Protein AF-A0A963RT16-F1 (afdb_monomer_lite)

Radius of gyration: 17.43 Å; chains: 1; bounding box: 31×21×58 Å

Structure (mmCIF, N/CA/C/O backbone):
data_AF-A0A963RT16-F1
#
_entry.id   AF-A0A963RT16-F1
#
loop_
_atom_site.group_PDB
_atom_site.id
_atom_site.type_symbol
_atom_site.label_atom_id
_atom_site.label_alt_id
_atom_site.label_comp_id
_atom_site.label_asym_id
_atom_site.label_entity_id
_atom_site.label_seq_id
_atom_site.pdbx_PDB_ins_code
_atom_site.Cartn_x
_atom_site.Cartn_y
_atom_site.Cartn_z
_atom_site.occupancy
_atom_site.B_iso_or_equiv
_atom_site.auth_seq_id
_atom_site.auth_comp_id
_atom_site.auth_asym_id
_atom_site.auth_atom_id
_atom_site.pdbx_PDB_model_num
ATOM 1 N N . PRO A 1 1 ? 11.676 -7.845 -24.727 1.00 54.41 1 PRO A N 1
ATOM 2 C CA . PRO A 1 1 ? 12.622 -7.123 -23.847 1.00 54.41 1 PRO A CA 1
ATOM 3 C C . PRO A 1 1 ? 12.594 -7.742 -22.448 1.00 54.41 1 PRO A C 1
ATOM 5 O O . PRO A 1 1 ? 11.625 -7.583 -21.713 1.00 54.41 1 PRO A O 1
ATOM 8 N N . ASP A 1 2 ? 13.635 -8.500 -22.116 1.00 80.50 2 ASP A N 1
ATOM 9 C CA . ASP A 1 2 ? 13.649 -9.425 -20.973 1.00 80.50 2 ASP A CA 1
ATOM 10 C C . ASP A 1 2 ? 14.140 -8.756 -19.677 1.00 80.50 2 ASP A C 1
ATOM 12 O O . ASP A 1 2 ? 14.660 -9.410 -18.776 1.00 80.50 2 ASP A O 1
ATOM 16 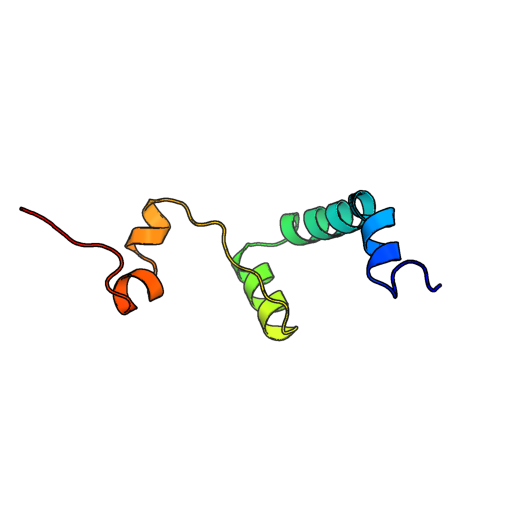N N . GLN A 1 3 ? 14.005 -7.428 -19.586 1.00 88.75 3 GLN A N 1
ATOM 17 C CA . GLN A 1 3 ? 14.673 -6.590 -18.586 1.00 88.75 3 GLN A CA 1
ATOM 18 C C . GLN A 1 3 ? 14.195 -6.829 -17.144 1.00 88.75 3 GLN A C 1
ATOM 20 O O . GLN A 1 3 ? 14.937 -6.518 -16.224 1.00 88.75 3 GLN A O 1
ATOM 25 N N . TYR A 1 4 ? 13.007 -7.404 -16.925 1.00 94.06 4 TYR A N 1
ATOM 26 C CA . TYR A 1 4 ? 12.422 -7.591 -15.583 1.00 94.06 4 TYR A CA 1
ATOM 27 C C . TYR A 1 4 ? 11.865 -9.003 -15.326 1.00 94.06 4 TYR A C 1
ATOM 29 O O . TYR A 1 4 ? 11.093 -9.209 -14.386 1.00 94.06 4 TYR A O 1
ATOM 37 N N . GLN A 1 5 ? 12.243 -9.994 -16.140 1.00 96.00 5 GLN A N 1
ATOM 38 C CA . GLN A 1 5 ? 11.700 -11.356 -16.043 1.00 96.00 5 GLN A CA 1
ATOM 39 C C . GLN A 1 5 ? 12.121 -12.067 -14.748 1.00 96.00 5 GLN A C 1
ATOM 41 O O . GLN A 1 5 ? 11.300 -12.694 -14.075 1.00 96.00 5 GLN A O 1
ATOM 46 N N . ARG A 1 6 ? 13.390 -11.933 -14.350 1.00 96.19 6 ARG A N 1
ATOM 47 C CA . ARG A 1 6 ? 13.959 -12.569 -13.153 1.00 96.19 6 ARG A CA 1
ATOM 48 C C . ARG A 1 6 ? 14.014 -11.609 -11.970 1.00 96.19 6 ARG A C 1
ATOM 50 O O . ARG A 1 6 ? 14.119 -10.395 -12.136 1.00 96.19 6 ARG A O 1
ATOM 57 N N . GLY A 1 7 ? 13.996 -12.177 -10.764 1.00 95.94 7 GLY A N 1
ATOM 58 C CA . GLY A 1 7 ? 14.070 -11.412 -9.516 1.00 95.94 7 GLY A CA 1
ATOM 59 C C . GLY A 1 7 ? 15.305 -10.512 -9.439 1.00 95.94 7 GLY A C 1
ATOM 60 O O . GLY A 1 7 ? 15.175 -9.337 -9.123 1.00 95.94 7 GLY A O 1
ATOM 61 N N . GLU A 1 8 ? 16.475 -11.022 -9.826 1.00 97.38 8 GLU A N 1
ATOM 62 C CA . GLU A 1 8 ? 17.738 -10.263 -9.838 1.00 97.38 8 GLU A CA 1
ATOM 63 C C . GLU A 1 8 ? 17.680 -9.028 -10.742 1.00 97.38 8 GLU A C 1
ATOM 65 O O . GLU A 1 8 ? 18.203 -7.971 -10.400 1.00 97.38 8 GLU A O 1
ATOM 70 N N . GLN A 1 9 ? 16.995 -9.136 -11.882 1.00 97.00 9 GLN A N 1
ATOM 71 C CA . GLN A 1 9 ? 16.864 -8.022 -12.815 1.00 97.00 9 GLN A CA 1
ATOM 72 C C . GLN A 1 9 ? 15.913 -6.952 -12.267 1.00 97.00 9 GLN A C 1
ATOM 74 O O . GLN A 1 9 ? 16.189 -5.760 -12.379 1.00 97.00 9 GLN A O 1
ATOM 79 N N . ARG A 1 10 ? 14.820 -7.368 -11.610 1.00 96.38 10 ARG A N 1
ATOM 80 C CA . ARG A 1 10 ? 13.931 -6.442 -10.893 1.00 96.38 10 ARG A CA 1
ATOM 81 C C . ARG A 1 10 ? 14.639 -5.764 -9.726 1.00 96.38 10 ARG A C 1
ATOM 83 O O . ARG A 1 10 ? 14.420 -4.584 -9.496 1.00 96.38 10 ARG A O 1
ATOM 90 N N . LEU A 1 11 ? 15.516 -6.483 -9.029 1.00 97.19 11 LEU A N 1
ATOM 91 C CA . LEU A 1 11 ? 16.315 -5.914 -7.951 1.00 97.19 11 LEU A CA 1
ATOM 92 C C . LEU A 1 11 ? 17.303 -4.862 -8.474 1.00 97.19 11 LEU A C 1
ATOM 94 O O . LEU A 1 11 ? 17.398 -3.785 -7.894 1.00 97.19 11 LEU A O 1
ATOM 98 N N . ALA A 1 12 ? 17.984 -5.131 -9.592 1.00 97.00 12 ALA A N 1
ATOM 99 C CA . ALA A 1 12 ? 18.859 -4.152 -10.239 1.00 97.00 12 ALA A CA 1
ATOM 100 C C . ALA A 1 12 ? 18.094 -2.901 -10.716 1.00 97.00 12 ALA A C 1
ATOM 102 O O . ALA A 1 12 ? 18.621 -1.794 -10.662 1.00 97.00 12 ALA A O 1
ATOM 103 N N . GLY A 1 13 ? 16.840 -3.067 -11.149 1.00 96.12 13 GLY A N 1
ATOM 104 C CA . GLY A 1 13 ? 15.942 -1.983 -11.560 1.00 96.12 13 GLY A CA 1
ATOM 105 C C . GLY A 1 13 ? 15.029 -1.438 -10.458 1.00 96.12 13 GLY A C 1
ATOM 106 O O . GLY A 1 13 ? 14.032 -0.793 -10.783 1.00 96.12 13 GLY A O 1
ATOM 107 N N . ARG A 1 14 ? 15.317 -1.710 -9.178 1.00 97.38 14 ARG A N 1
ATOM 108 C CA . ARG A 1 14 ? 14.394 -1.462 -8.059 1.00 97.38 14 ARG A CA 1
ATOM 109 C C . ARG A 1 14 ? 13.856 -0.037 -8.013 1.00 97.38 14 ARG A C 1
ATOM 111 O O . ARG A 1 14 ? 12.654 0.130 -7.864 1.00 97.38 14 ARG A O 1
ATOM 118 N N . GLU A 1 15 ? 14.720 0.965 -8.146 1.00 98.19 15 GLU A N 1
ATOM 119 C CA . GLU A 1 15 ? 14.306 2.371 -8.054 1.00 98.19 15 GLU A CA 1
ATOM 120 C C . GLU A 1 15 ? 13.304 2.745 -9.150 1.00 98.19 15 GLU A C 1
ATOM 122 O O . GLU A 1 15 ? 12.285 3.373 -8.879 1.00 98.19 15 GLU A O 1
ATOM 127 N N . VAL A 1 16 ? 13.536 2.275 -10.379 1.00 97.12 16 VAL A N 1
ATOM 128 C CA . VAL A 1 16 ? 12.622 2.506 -11.505 1.00 97.12 16 VAL A CA 1
ATOM 129 C C . VAL A 1 16 ? 11.290 1.799 -11.269 1.00 97.12 16 VAL A C 1
ATOM 131 O O . VAL A 1 16 ? 10.236 2.408 -11.425 1.00 97.12 16 VAL A O 1
ATOM 134 N N . ILE A 1 17 ? 11.323 0.524 -10.870 1.00 97.00 17 ILE A N 1
ATOM 135 C CA . ILE A 1 17 ? 10.106 -0.260 -10.617 1.00 97.00 17 ILE A CA 1
ATOM 136 C C . ILE A 1 17 ? 9.290 0.357 -9.480 1.00 97.00 17 ILE A C 1
ATOM 138 O O . ILE A 1 17 ? 8.083 0.533 -9.622 1.00 97.00 17 ILE A O 1
ATOM 142 N N . ASN A 1 18 ? 9.938 0.709 -8.372 1.00 97.94 18 ASN A N 1
ATOM 143 C CA . ASN A 1 18 ? 9.270 1.312 -7.227 1.00 97.94 18 ASN A CA 1
ATOM 144 C C . ASN A 1 18 ? 8.676 2.678 -7.575 1.00 97.94 18 ASN A C 1
ATOM 146 O O . ASN A 1 18 ? 7.565 2.955 -7.139 1.00 97.94 18 ASN A O 1
ATOM 150 N N . GLY A 1 19 ? 9.365 3.493 -8.381 1.00 98.50 19 GLY A N 1
ATOM 151 C CA . GLY A 1 19 ? 8.826 4.761 -8.879 1.00 98.50 19 GLY A CA 1
ATOM 152 C C . GLY A 1 19 ? 7.551 4.565 -9.700 1.00 98.50 19 GLY A C 1
ATOM 153 O O . GLY A 1 19 ? 6.530 5.168 -9.398 1.00 98.50 19 GLY A O 1
ATOM 154 N N . LEU A 1 20 ? 7.566 3.634 -10.661 1.00 98.12 20 LEU A N 1
ATOM 155 C CA . LEU A 1 20 ? 6.386 3.322 -11.479 1.00 98.12 20 LEU A CA 1
ATOM 156 C C . LEU A 1 20 ? 5.196 2.831 -10.638 1.00 98.12 20 LEU A C 1
ATOM 158 O O . LEU A 1 20 ? 4.053 3.195 -10.908 1.00 98.12 20 LEU A O 1
ATOM 162 N N . ILE A 1 21 ? 5.458 2.002 -9.621 1.00 97.38 21 ILE A N 1
ATOM 163 C CA . ILE A 1 21 ? 4.419 1.530 -8.696 1.00 97.38 21 ILE A CA 1
ATOM 164 C C . ILE A 1 21 ? 3.895 2.696 -7.851 1.00 97.38 21 ILE A C 1
ATOM 166 O O . ILE A 1 21 ? 2.684 2.824 -7.699 1.00 97.38 21 ILE A O 1
ATOM 170 N N . ALA A 1 22 ? 4.777 3.550 -7.327 1.00 98.19 22 ALA A N 1
ATOM 171 C CA . ALA A 1 22 ? 4.397 4.701 -6.512 1.00 98.19 22 ALA A CA 1
ATOM 172 C C . ALA A 1 22 ? 3.536 5.700 -7.296 1.00 98.19 22 ALA A C 1
ATOM 174 O O . ALA A 1 22 ? 2.503 6.127 -6.786 1.00 98.19 22 ALA A O 1
ATOM 175 N N . ASP A 1 23 ? 3.907 6.006 -8.540 1.00 98.69 23 ASP A N 1
ATOM 176 C CA . ASP A 1 23 ? 3.137 6.891 -9.417 1.00 98.69 23 ASP A CA 1
ATOM 177 C C . ASP A 1 23 ? 1.737 6.326 -9.689 1.00 98.69 23 ASP A C 1
ATOM 179 O O . ASP A 1 23 ? 0.742 7.047 -9.627 1.00 98.69 23 ASP A O 1
ATOM 183 N N . TRP A 1 24 ? 1.637 5.018 -9.952 1.00 98.38 24 TRP A N 1
ATOM 184 C CA . TRP A 1 24 ? 0.353 4.363 -10.193 1.00 98.38 24 TRP A CA 1
ATOM 185 C C . TRP A 1 24 ? -0.532 4.316 -8.941 1.00 98.38 24 TRP A C 1
ATOM 187 O O . TRP A 1 24 ? -1.713 4.654 -9.022 1.00 98.38 24 TRP A O 1
ATOM 197 N N . VAL A 1 25 ? 0.028 3.933 -7.787 1.00 97.69 25 VAL A N 1
ATOM 198 C CA . VAL A 1 25 ? -0.701 3.908 -6.508 1.00 97.69 25 VAL A CA 1
ATOM 199 C C . VAL A 1 25 ? -1.149 5.319 -6.125 1.00 97.69 25 VAL A C 1
ATOM 201 O O . VAL A 1 25 ? -2.301 5.511 -5.753 1.00 97.69 25 VAL A O 1
ATOM 204 N N . GLY A 1 26 ? -0.269 6.315 -6.252 1.00 97.50 26 GLY A N 1
ATOM 205 C CA . GLY A 1 26 ? -0.551 7.704 -5.882 1.00 97.50 26 GLY A CA 1
ATOM 206 C C . GLY A 1 26 ? -1.584 8.401 -6.772 1.00 97.50 26 GLY A C 1
ATOM 207 O O . GLY A 1 26 ? -2.157 9.409 -6.365 1.00 97.50 26 GLY A O 1
ATOM 208 N N . ALA A 1 27 ? -1.851 7.870 -7.967 1.00 98.38 27 ALA A N 1
ATOM 209 C CA . ALA A 1 27 ? -2.856 8.400 -8.886 1.00 98.38 27 ALA A CA 1
ATOM 210 C C . ALA A 1 27 ? -4.288 7.897 -8.607 1.00 98.38 27 ALA A C 1
ATOM 212 O O . ALA A 1 27 ? -5.224 8.336 -9.280 1.00 98.38 27 ALA A O 1
ATOM 213 N N . LEU A 1 28 ? -4.477 6.969 -7.662 1.00 98.19 28 LEU A N 1
ATOM 214 C CA . LEU A 1 28 ? -5.754 6.307 -7.395 1.00 98.19 28 LEU A CA 1
ATOM 215 C C . LEU A 1 28 ? -6.159 6.430 -5.915 1.00 98.19 28 LEU A C 1
ATOM 217 O O . LEU A 1 28 ? -5.296 6.462 -5.039 1.00 98.19 28 LEU A O 1
ATOM 221 N N . PRO A 1 29 ? -7.468 6.455 -5.601 1.00 98.19 29 PRO A N 1
ATOM 222 C CA . PRO A 1 29 ? -7.934 6.282 -4.228 1.00 98.19 29 PRO A CA 1
ATOM 223 C C . PRO A 1 29 ? -7.512 4.920 -3.659 1.00 98.19 29 PRO A C 1
ATOM 225 O O . PRO A 1 29 ? -7.467 3.929 -4.390 1.00 98.19 29 PRO A O 1
ATOM 228 N N . LEU A 1 30 ? -7.275 4.857 -2.346 1.00 96.06 30 LEU A N 1
ATOM 229 C CA . LEU A 1 30 ? -6.847 3.642 -1.643 1.00 96.06 30 LEU A CA 1
ATOM 230 C C . LEU A 1 30 ? -7.739 2.428 -1.951 1.00 96.06 30 LEU A C 1
ATOM 232 O O . LEU A 1 30 ? -7.224 1.379 -2.331 1.00 96.06 30 LEU A O 1
ATOM 236 N N . ASP A 1 31 ? -9.059 2.580 -1.835 1.00 96.81 31 ASP 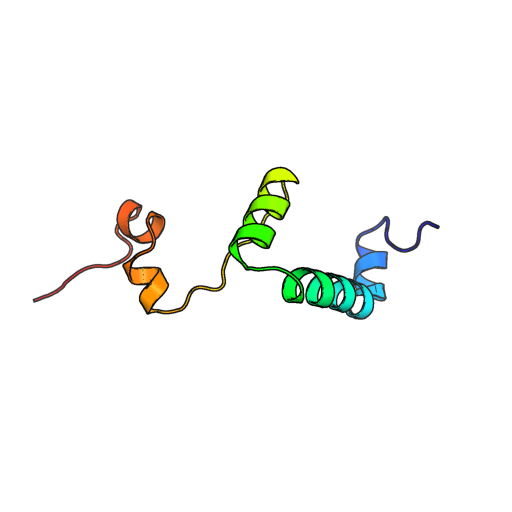A N 1
ATOM 237 C CA . ASP A 1 31 ? -10.011 1.479 -2.039 1.00 96.81 31 ASP A CA 1
ATOM 238 C C . ASP A 1 31 ? -9.923 0.888 -3.453 1.00 96.81 31 ASP A C 1
ATOM 240 O O . ASP A 1 31 ? -10.013 -0.325 -3.636 1.00 96.81 31 ASP A O 1
ATOM 244 N N . GLU A 1 32 ? -9.668 1.735 -4.454 1.00 98.19 32 GLU A N 1
ATOM 245 C CA . GLU A 1 32 ? -9.499 1.311 -5.844 1.00 98.19 32 GLU A CA 1
ATOM 246 C C . GLU A 1 32 ? -8.185 0.542 -6.036 1.00 98.19 32 GLU A C 1
ATOM 248 O O . GLU A 1 32 ? -8.150 -0.468 -6.742 1.00 98.19 32 GLU A O 1
ATOM 253 N N . VAL A 1 33 ? -7.098 0.979 -5.390 1.00 98.25 33 VAL A N 1
ATOM 254 C CA . VAL A 1 33 ? -5.815 0.257 -5.406 1.00 98.25 33 VAL A CA 1
ATOM 255 C C . VAL A 1 33 ? -5.979 -1.129 -4.785 1.00 98.25 33 VAL A C 1
ATOM 257 O O . VAL A 1 33 ? -5.569 -2.119 -5.393 1.00 98.25 33 VAL A O 1
ATOM 260 N N . LEU A 1 34 ? -6.612 -1.210 -3.611 1.00 97.25 34 LEU A N 1
ATOM 261 C CA . LEU A 1 34 ? -6.853 -2.474 -2.914 1.00 97.25 34 LEU A CA 1
ATOM 262 C C . LEU A 1 34 ? -7.712 -3.422 -3.761 1.00 97.25 34 LEU A C 1
ATOM 264 O O . LEU A 1 34 ? -7.329 -4.575 -3.952 1.00 97.25 34 LEU A O 1
ATOM 268 N N . ALA A 1 35 ? -8.816 -2.930 -4.334 1.00 97.88 35 ALA A N 1
ATOM 269 C CA . ALA A 1 35 ? -9.703 -3.729 -5.179 1.00 97.88 35 ALA A CA 1
ATOM 270 C C . ALA A 1 35 ? -8.996 -4.268 -6.434 1.00 97.88 35 ALA A C 1
ATOM 272 O O . ALA A 1 35 ? -9.162 -5.434 -6.795 1.00 97.88 35 ALA A O 1
ATOM 273 N N . ARG A 1 36 ? -8.170 -3.446 -7.095 1.00 98.25 36 ARG A N 1
ATOM 274 C CA . ARG A 1 36 ? -7.417 -3.867 -8.288 1.00 98.25 36 ARG A CA 1
ATOM 275 C C . ARG A 1 36 ? -6.343 -4.898 -7.967 1.00 98.25 36 ARG A C 1
ATOM 277 O O . ARG A 1 36 ? -6.174 -5.848 -8.729 1.00 98.25 36 ARG A O 1
ATOM 284 N N . CYS A 1 37 ? -5.620 -4.717 -6.866 1.00 97.94 37 CYS A N 1
ATOM 285 C CA . CYS A 1 37 ? -4.612 -5.673 -6.425 1.00 97.94 37 CYS A CA 1
ATOM 286 C C . CYS A 1 37 ? -5.243 -7.017 -6.044 1.00 97.94 37 CYS A C 1
ATOM 288 O O . CYS A 1 37 ? -4.754 -8.048 -6.500 1.00 97.94 37 CYS A O 1
ATOM 290 N N . ASP A 1 38 ? -6.353 -7.013 -5.299 1.00 97.50 38 ASP A N 1
ATOM 291 C CA . ASP A 1 38 ? -7.086 -8.234 -4.942 1.00 97.50 38 ASP A CA 1
ATOM 292 C C . ASP A 1 38 ? -7.588 -8.979 -6.190 1.00 97.50 38 ASP A C 1
ATOM 294 O O . ASP A 1 38 ? -7.297 -10.163 -6.370 1.00 97.50 38 ASP A O 1
ATOM 298 N N . ALA A 1 39 ? -8.213 -8.262 -7.132 1.00 98.25 39 ALA A N 1
ATOM 299 C CA . ALA A 1 39 ? -8.667 -8.832 -8.403 1.00 98.25 39 ALA A CA 1
ATOM 300 C C . ALA A 1 39 ? -7.523 -9.433 -9.246 1.00 98.25 39 ALA A C 1
ATOM 302 O O . ALA A 1 39 ? -7.739 -10.377 -10.008 1.00 98.25 39 ALA A O 1
ATOM 303 N N . ALA A 1 40 ? -6.305 -8.902 -9.113 1.00 98.00 40 ALA A N 1
ATOM 304 C CA . ALA A 1 40 ? -5.104 -9.410 -9.772 1.00 98.00 40 ALA A CA 1
ATOM 305 C C . ALA A 1 40 ? -4.369 -10.503 -8.967 1.00 98.00 40 ALA A C 1
ATOM 307 O O . ALA A 1 40 ? -3.344 -11.009 -9.430 1.00 98.00 40 ALA A O 1
ATOM 308 N N . GLY A 1 41 ? -4.849 -10.863 -7.771 1.00 98.00 41 GLY A N 1
ATOM 309 C CA . GLY A 1 41 ? -4.178 -11.800 -6.866 1.00 98.00 41 GLY A CA 1
ATOM 310 C C . GLY A 1 41 ? -2.857 -11.267 -6.297 1.00 98.00 41 GLY A C 1
ATOM 311 O O . GLY A 1 41 ? -1.985 -12.049 -5.915 1.00 98.00 41 GLY A O 1
ATOM 312 N N . VAL A 1 42 ? -2.680 -9.945 -6.273 1.00 97.19 42 VAL A N 1
ATOM 313 C CA . VAL A 1 42 ? -1.488 -9.273 -5.752 1.00 97.19 42 VAL A CA 1
ATOM 314 C C . VAL A 1 42 ? -1.718 -8.914 -4.282 1.00 97.19 42 VAL A C 1
ATOM 316 O O . VAL A 1 42 ? -2.594 -8.103 -3.982 1.00 97.19 42 VAL A O 1
ATOM 319 N N . PRO A 1 43 ? -0.925 -9.460 -3.343 1.00 96.50 43 PRO A N 1
ATOM 320 C CA . PRO A 1 43 ? -1.074 -9.133 -1.934 1.00 96.50 43 PRO A CA 1
ATOM 321 C C . PRO A 1 43 ? -0.651 -7.683 -1.677 1.00 96.50 43 PRO A C 1
ATOM 323 O O . PRO A 1 43 ? 0.499 -7.304 -1.905 1.00 96.50 43 PRO A O 1
ATOM 326 N N . CYS A 1 44 ? -1.576 -6.883 -1.160 1.00 95.75 44 CYS A N 1
ATOM 327 C CA . CYS A 1 44 ? -1.318 -5.535 -0.667 1.00 95.75 44 CYS A CA 1
ATOM 328 C C . CYS A 1 44 ? -2.259 -5.219 0.506 1.00 95.75 44 CYS A C 1
ATOM 330 O O . CYS A 1 44 ? -3.212 -5.956 0.757 1.00 95.75 44 CYS A O 1
ATOM 332 N N . GLY A 1 45 ? -1.981 -4.146 1.244 1.00 92.50 45 GLY A N 1
ATOM 333 C CA . GLY A 1 45 ? -2.815 -3.724 2.364 1.00 92.50 45 GLY A CA 1
ATOM 334 C C . GLY A 1 45 ? -2.626 -2.252 2.698 1.00 92.50 45 GLY A C 1
ATOM 335 O O . 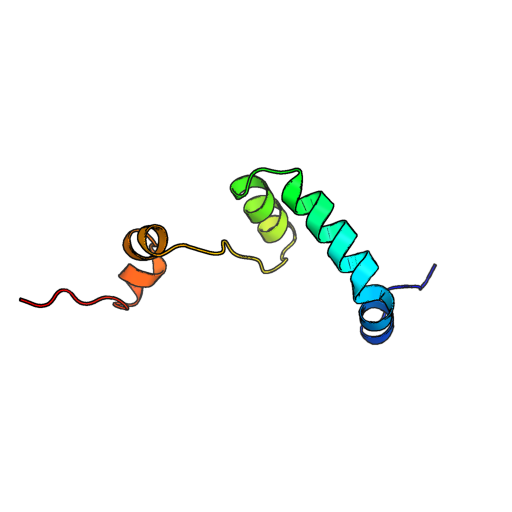GLY A 1 45 ? -1.595 -1.660 2.374 1.00 92.50 45 GLY A O 1
ATOM 336 N N . HIS A 1 46 ? -3.637 -1.675 3.345 1.00 93.00 46 HIS A N 1
ATOM 337 C CA . HIS A 1 46 ? -3.589 -0.310 3.851 1.00 93.00 46 HIS A CA 1
ATOM 338 C C . HIS A 1 46 ? -2.586 -0.200 5.008 1.00 93.00 46 HIS A C 1
ATOM 340 O O . HIS A 1 46 ? -2.578 -1.034 5.918 1.00 93.00 46 HIS A O 1
ATOM 346 N N . ILE A 1 47 ? -1.754 0.843 4.984 1.00 93.81 47 ILE A N 1
ATOM 347 C CA . ILE A 1 47 ? -0.965 1.246 6.148 1.00 93.81 47 ILE A CA 1
ATOM 348 C C . ILE A 1 47 ? -1.898 1.981 7.109 1.00 93.81 47 ILE A C 1
ATOM 350 O O . ILE A 1 47 ? -2.113 3.178 6.973 1.00 93.81 47 ILE A O 1
ATOM 354 N N . MET A 1 48 ? -2.458 1.222 8.045 1.00 94.00 48 MET A N 1
ATOM 355 C CA . MET A 1 48 ? -3.412 1.708 9.038 1.00 94.00 48 MET A CA 1
ATOM 356 C C . MET A 1 48 ? -2.756 2.617 10.074 1.00 94.00 48 MET A C 1
ATOM 358 O O . MET A 1 48 ? -1.645 2.337 10.543 1.00 94.00 48 MET A O 1
ATOM 362 N N . ASP A 1 49 ? -3.474 3.657 10.482 1.00 95.69 49 ASP A N 1
ATOM 363 C CA . ASP A 1 49 ? -3.146 4.411 11.683 1.00 95.69 49 ASP A CA 1
ATOM 364 C C . ASP A 1 49 ? -3.719 3.747 12.953 1.00 95.69 49 ASP A C 1
ATOM 366 O O . ASP A 1 49 ? -4.243 2.631 12.935 1.00 95.69 49 ASP A O 1
ATOM 370 N N . ILE A 1 50 ? -3.563 4.404 14.106 1.00 96.00 50 ILE A N 1
ATOM 371 C CA . ILE A 1 50 ? -4.054 3.858 15.377 1.00 96.00 50 ILE A CA 1
ATOM 372 C C . ILE A 1 50 ? -5.586 3.797 15.412 1.00 96.00 50 ILE A C 1
ATOM 374 O O . ILE A 1 50 ? -6.120 2.832 15.953 1.00 96.00 50 ILE A O 1
ATOM 378 N N . ALA A 1 51 ? -6.287 4.797 14.873 1.00 95.31 51 ALA A N 1
ATOM 379 C CA . ALA A 1 51 ? -7.747 4.829 14.880 1.00 95.31 51 ALA A CA 1
ATOM 380 C C . ALA A 1 51 ? -8.314 3.696 14.015 1.00 95.31 51 ALA A C 1
ATOM 382 O O . ALA A 1 51 ? -9.177 2.952 14.484 1.00 95.31 51 ALA A O 1
ATOM 383 N N . ASP A 1 52 ? -7.734 3.482 12.833 1.00 95.06 52 ASP A N 1
ATOM 384 C CA . ASP A 1 52 ? -8.084 2.378 11.936 1.00 95.06 52 ASP A CA 1
ATOM 385 C C . ASP A 1 52 ? -8.016 1.017 12.650 1.00 95.06 52 ASP A C 1
ATOM 387 O O . ASP A 1 52 ? -8.901 0.174 12.500 1.00 95.06 52 ASP A O 1
ATOM 391 N N . ILE A 1 53 ? -6.982 0.792 13.472 1.00 95.69 53 ILE A N 1
ATOM 392 C CA . ILE A 1 53 ? -6.782 -0.474 14.198 1.00 95.69 53 ILE A CA 1
ATOM 393 C C . ILE A 1 53 ? -7.943 -0.779 15.155 1.00 95.69 53 ILE A C 1
ATOM 395 O O . ILE A 1 53 ? -8.328 -1.945 15.284 1.00 95.69 53 ILE A O 1
ATOM 399 N N . PHE A 1 54 ? -8.511 0.235 15.818 1.00 95.00 54 PHE A N 1
ATOM 400 C CA . PHE A 1 54 ? -9.650 0.045 16.725 1.00 95.00 54 PHE A CA 1
ATOM 401 C C . PHE A 1 54 ? -10.926 -0.369 15.984 1.00 95.00 54 PHE A C 1
ATOM 403 O O . PHE A 1 54 ? -11.749 -1.091 16.547 1.00 95.00 54 PHE A O 1
ATOM 410 N N . GLU A 1 55 ? -11.077 0.051 14.729 1.00 93.94 55 GLU A N 1
ATOM 411 C CA . GLU A 1 55 ? -12.244 -0.245 13.892 1.00 93.94 55 GLU A CA 1
ATOM 412 C C . GLU A 1 55 ? -12.042 -1.496 13.016 1.00 93.94 55 GLU A C 1
ATOM 414 O O . GLU A 1 55 ? -12.991 -2.025 12.433 1.00 93.94 55 GLU A O 1
ATOM 419 N N . HIS A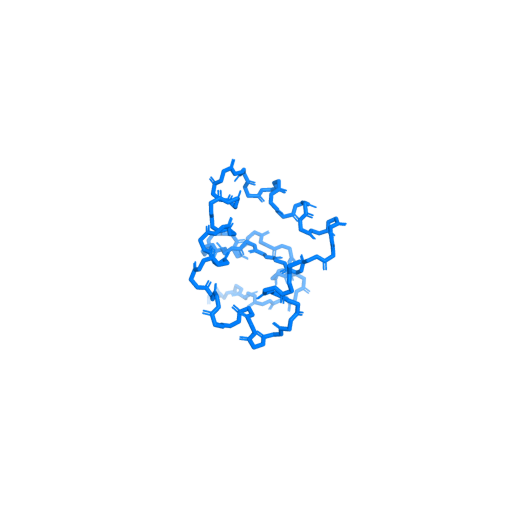 1 56 ? -10.815 -2.019 12.937 1.00 94.69 56 HIS A N 1
ATOM 420 C CA . HIS A 1 56 ? -10.469 -3.058 11.979 1.00 94.69 56 HIS A CA 1
ATOM 421 C C . HIS A 1 56 ? -11.037 -4.450 12.350 1.00 94.69 56 HIS A C 1
ATOM 423 O O . HIS A 1 56 ? -10.669 -5.029 13.385 1.00 94.69 56 HIS A O 1
ATOM 429 N N . PRO A 1 57 ? -11.821 -5.100 11.460 1.00 94.19 57 PRO A N 1
ATOM 430 C CA . PRO A 1 57 ? -12.522 -6.353 11.762 1.00 94.19 57 PRO A CA 1
ATOM 431 C C . PRO A 1 57 ? -11.617 -7.502 12.219 1.00 94.19 57 PRO A C 1
ATOM 433 O O . PRO A 1 57 ? -11.995 -8.302 13.072 1.00 94.19 57 PRO A O 1
ATOM 436 N N . GLN A 1 58 ? -10.400 -7.595 11.674 1.00 95.06 58 GLN A N 1
ATOM 437 C CA . GLN A 1 58 ? -9.477 -8.679 12.033 1.00 95.06 58 GLN A CA 1
ATOM 438 C C . GLN A 1 58 ? -8.859 -8.511 13.424 1.00 95.06 58 GLN A C 1
ATOM 440 O O . GLN A 1 58 ? -8.522 -9.519 14.041 1.00 95.06 58 GLN A O 1
ATOM 445 N N . TYR A 1 59 ? -8.705 -7.280 13.931 1.00 95.81 59 TYR A N 1
ATOM 446 C CA . TYR A 1 59 ? -8.203 -7.074 15.295 1.00 95.81 59 TYR A CA 1
ATOM 447 C C . TYR A 1 59 ? -9.254 -7.516 16.314 1.00 95.81 59 TYR A C 1
ATOM 449 O O . TYR A 1 59 ? -8.917 -8.230 17.261 1.00 95.81 59 TYR A O 1
ATOM 457 N N . ALA A 1 60 ? -10.525 -7.190 16.057 1.00 93.75 60 ALA A N 1
ATOM 458 C CA . ALA A 1 60 ? -11.655 -7.668 16.846 1.00 93.75 60 ALA A CA 1
ATOM 459 C C . ALA A 1 60 ? -11.794 -9.199 16.781 1.00 93.75 60 ALA A C 1
ATOM 461 O O . ALA A 1 60 ? -11.846 -9.857 17.817 1.00 93.75 60 ALA A O 1
ATOM 462 N N . ALA A 1 61 ? -11.770 -9.787 15.578 1.00 96.94 61 ALA A N 1
ATOM 463 C CA . ALA A 1 61 ? -11.929 -11.232 15.390 1.00 96.94 61 ALA A CA 1
ATOM 464 C C . ALA A 1 61 ? -10.841 -12.069 16.086 1.00 96.94 61 ALA A C 1
ATOM 466 O O . ALA A 1 61 ? -11.087 -13.216 16.453 1.00 96.94 61 ALA A O 1
ATOM 467 N N . ARG A 1 62 ? -9.637 -11.509 16.264 1.00 97.25 62 ARG A N 1
ATOM 468 C CA . ARG A 1 62 ? -8.500 -12.182 16.914 1.00 97.25 62 ARG A CA 1
ATOM 469 C C . ARG A 1 62 ? -8.365 -11.868 18.404 1.00 97.25 62 ARG A C 1
ATOM 471 O O . ARG A 1 62 ? -7.533 -12.486 19.058 1.00 97.25 62 ARG A O 1
ATOM 478 N N . GLY A 1 63 ? -9.151 -10.930 18.938 1.00 96.00 63 GLY A N 1
ATOM 479 C CA . GLY A 1 63 ? -9.013 -10.477 20.325 1.00 96.00 63 GLY A CA 1
ATOM 480 C C . GLY A 1 63 ? -7.676 -9.778 20.593 1.00 96.00 63 GLY A C 1
ATOM 481 O O . GLY A 1 63 ? -7.122 -9.903 21.680 1.00 96.00 63 GLY A O 1
ATOM 482 N N . ASN A 1 64 ? -7.138 -9.065 19.597 1.00 96.56 64 ASN A N 1
ATOM 483 C CA . ASN A 1 64 ? -5.821 -8.424 19.690 1.00 96.56 64 ASN A CA 1
ATOM 484 C C . ASN A 1 64 ? -5.789 -7.237 20.674 1.00 96.56 64 ASN A C 1
ATOM 486 O O . ASN A 1 64 ? -4.710 -6.838 21.106 1.00 96.56 64 ASN A O 1
ATOM 490 N N . LEU A 1 65 ? -6.945 -6.644 20.985 1.00 95.38 65 LEU A N 1
ATOM 491 C CA . LEU A 1 65 ? -7.086 -5.490 21.873 1.00 95.38 65 LEU A CA 1
ATOM 492 C C . LEU A 1 65 ? -7.921 -5.884 23.095 1.00 95.38 65 LEU A C 1
ATOM 494 O O . LEU A 1 65 ? -8.967 -6.516 22.952 1.00 95.38 65 LEU A O 1
ATOM 498 N N . GLN A 1 66 ? -7.478 -5.478 24.286 1.00 93.44 66 GLN A N 1
ATOM 499 C CA . GLN A 1 66 ? -8.176 -5.730 25.545 1.00 93.44 66 GLN A CA 1
ATOM 500 C C . GLN A 1 66 ? -8.494 -4.413 26.256 1.00 93.44 66 GLN A C 1
ATOM 502 O O . GLN A 1 66 ? -7.611 -3.586 26.478 1.00 93.44 66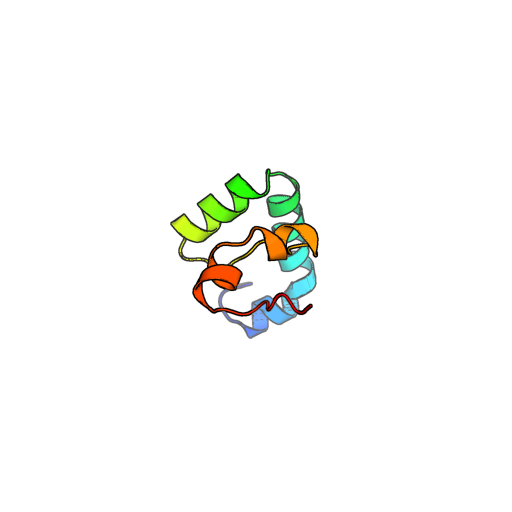 GLN A O 1
ATOM 507 N N . THR A 1 67 ? -9.751 -4.240 26.661 1.00 92.56 67 THR A N 1
ATOM 508 C CA . THR A 1 67 ? -10.164 -3.154 27.557 1.00 92.56 67 THR A CA 1
ATOM 509 C C . THR A 1 67 ? -9.882 -3.550 29.007 1.00 92.56 67 THR A C 1
ATOM 511 O O . THR A 1 67 ? -10.276 -4.633 29.441 1.00 92.56 67 THR A O 1
ATOM 514 N N . VAL A 1 68 ? -9.213 -2.674 29.756 1.00 93.88 68 VAL A N 1
ATOM 515 C CA . VAL A 1 68 ? -8.905 -2.841 31.188 1.00 93.88 68 VAL A CA 1
ATOM 516 C C . VAL A 1 68 ? -9.587 -1.739 32.006 1.00 93.88 68 VAL A C 1
ATOM 518 O O . VAL A 1 68 ? -9.850 -0.663 31.468 1.00 93.88 68 VAL A O 1
ATOM 521 N N . GLN A 1 69 ? -9.910 -2.031 33.270 1.00 78.12 69 GLN A N 1
ATOM 522 C CA . GLN A 1 69 ? -10.570 -1.118 34.216 1.00 78.12 69 GLN A CA 1
ATOM 523 C C . GLN A 1 69 ? -9.582 -0.549 35.230 1.00 78.12 69 GLN A C 1
ATOM 525 O O . GLN A 1 69 ? -8.683 -1.313 35.649 1.00 78.12 69 GLN A O 1
#

Secondary structure (DSSP, 8-state):
--TTSSH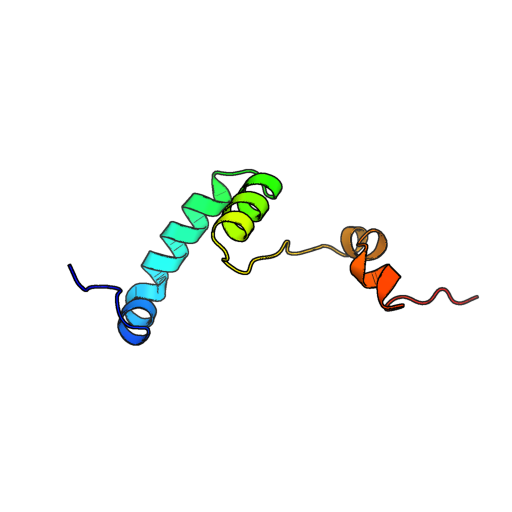HHHHHTHHHHHHHHHHHHHTS-HHHHHHHHHHTT--------HHHHHH-HHHHHHT------

Foldseek 3Di:
DCQVVDPVSCVVVVVVVVVVVCVVCVVDDPVVVVVVCVVVVHDDDDPDDPVCLVVPPVCVVVVVDDDDD

Sequence (69 aa):
PDQYQRGEQRLAGREVINGLIADWVGALPLDEVLARCDAAGVPCGHIMDIADIFEHPQYAARGNLQTVQ

pLDDT: mean 95.21, std 6.0, range [54.41, 98.69]